Protein AF-A0A2P2IBF5-F1 (afdb_monomer_lite)

Radius of gyration: 34.29 Å; chains: 1; bounding box: 42×54×115 Å

Organism: NCBI:txid1518452

Structure (mmCIF, N/CA/C/O backbone):
data_AF-A0A2P2IBF5-F1
#
_entry.id   AF-A0A2P2IBF5-F1
#
loop_
_atom_site.group_PDB
_atom_site.id
_atom_site.type_symbol
_atom_site.label_atom_id
_atom_site.label_alt_id
_atom_site.label_comp_id
_atom_site.label_asym_id
_atom_site.label_entity_id
_atom_site.label_seq_id
_atom_site.pdbx_PDB_ins_code
_atom_site.Cartn_x
_atom_site.Cartn_y
_atom_site.Cartn_z
_atom_site.occupancy
_atom_site.B_iso_or_equiv
_atom_site.auth_seq_id
_atom_site.auth_comp_id
_atom_site.auth_asym_id
_atom_site.auth_atom_id
_atom_site.pdbx_PDB_model_num
ATOM 1 N N . ARG A 1 1 ? 9.682 -15.260 -9.274 1.00 63.06 1 ARG A N 1
ATOM 2 C CA . ARG A 1 1 ? 9.902 -13.852 -9.693 1.00 63.06 1 ARG A CA 1
ATOM 3 C C . ARG A 1 1 ? 9.576 -12.957 -8.500 1.00 63.06 1 ARG A C 1
ATOM 5 O O . ARG A 1 1 ? 8.584 -13.242 -7.844 1.00 63.06 1 ARG A O 1
ATOM 12 N N . LEU A 1 2 ? 10.405 -11.957 -8.181 1.00 79.25 2 LEU A N 1
ATOM 13 C CA . LEU A 1 2 ? 10.223 -11.085 -7.002 1.00 79.25 2 LEU A CA 1
ATOM 14 C C . LEU A 1 2 ? 8.856 -10.378 -7.007 1.00 79.25 2 LEU A C 1
ATOM 16 O O . LEU A 1 2 ? 8.204 -10.275 -5.979 1.00 79.25 2 LEU A O 1
ATOM 20 N N . GLN A 1 3 ? 8.392 -9.999 -8.194 1.00 80.50 3 GLN A N 1
ATOM 21 C CA . GLN A 1 3 ? 7.143 -9.276 -8.408 1.00 80.50 3 GLN A CA 1
ATOM 22 C C . GLN A 1 3 ? 5.896 -10.002 -7.867 1.00 80.50 3 GLN A C 1
ATOM 24 O O . GLN A 1 3 ? 5.084 -9.397 -7.177 1.00 80.50 3 GLN A O 1
ATOM 29 N N . SER A 1 4 ? 5.774 -11.314 -8.099 1.00 82.19 4 SER A N 1
ATOM 30 C CA . SER A 1 4 ? 4.655 -12.113 -7.570 1.00 82.19 4 SER A CA 1
ATOM 31 C C . SER A 1 4 ? 4.708 -12.254 -6.048 1.00 82.19 4 SER A C 1
ATOM 33 O O . SER A 1 4 ? 3.671 -12.315 -5.401 1.00 82.19 4 SER A O 1
ATOM 35 N N . LYS A 1 5 ? 5.918 -12.269 -5.470 1.00 90.38 5 LYS A N 1
ATOM 36 C CA . LYS A 1 5 ? 6.090 -12.282 -4.012 1.00 90.38 5 LYS A CA 1
ATOM 37 C C . LYS A 1 5 ? 5.692 -10.947 -3.392 1.00 90.38 5 LYS A C 1
ATOM 39 O O . LYS A 1 5 ? 5.206 -10.928 -2.275 1.00 90.38 5 LYS A O 1
ATOM 44 N N . LEU A 1 6 ? 5.886 -9.839 -4.105 1.00 92.12 6 LEU A N 1
ATOM 45 C CA . LEU A 1 6 ? 5.514 -8.519 -3.606 1.00 92.12 6 LEU A CA 1
ATOM 46 C C . LEU A 1 6 ? 3.996 -8.357 -3.495 1.00 92.12 6 LEU A C 1
ATOM 48 O O . LEU A 1 6 ? 3.520 -7.835 -2.496 1.00 92.12 6 LEU A O 1
ATOM 52 N N . GLN A 1 7 ? 3.243 -8.877 -4.466 1.00 91.75 7 GLN A N 1
ATOM 53 C CA . GLN A 1 7 ? 1.781 -8.937 -4.377 1.00 91.75 7 GLN A CA 1
ATOM 54 C C . GLN A 1 7 ? 1.328 -9.738 -3.144 1.00 91.75 7 GLN A C 1
ATOM 56 O O . GLN A 1 7 ? 0.528 -9.240 -2.365 1.00 91.75 7 GLN A O 1
ATOM 61 N N . GLU A 1 8 ? 1.916 -10.915 -2.903 1.00 91.44 8 GLU A N 1
ATOM 62 C CA . GLU A 1 8 ? 1.646 -11.746 -1.712 1.00 91.44 8 GLU A CA 1
ATOM 63 C C . GLU A 1 8 ? 2.010 -11.038 -0.392 1.00 91.44 8 GLU A C 1
ATOM 65 O O . GLU A 1 8 ? 1.267 -11.100 0.585 1.00 91.44 8 GLU A O 1
ATOM 70 N N . ILE A 1 9 ? 3.124 -10.299 -0.364 1.00 94.19 9 ILE A N 1
ATOM 71 C CA . ILE A 1 9 ? 3.503 -9.476 0.794 1.00 94.19 9 ILE A CA 1
ATOM 72 C C . ILE A 1 9 ? 2.450 -8.392 1.054 1.00 94.19 9 ILE A C 1
ATOM 74 O O . ILE A 1 9 ? 2.104 -8.148 2.207 1.00 94.19 9 ILE A O 1
ATOM 78 N N . PHE A 1 10 ? 1.921 -7.753 0.007 1.00 95.56 10 PHE A N 1
ATOM 79 C CA . PHE A 1 10 ? 0.897 -6.715 0.143 1.00 95.56 10 PHE A CA 1
ATOM 80 C C . PHE A 1 10 ? -0.451 -7.272 0.624 1.00 95.56 10 PHE A C 1
ATOM 82 O O . PHE A 1 10 ? -1.150 -6.593 1.374 1.00 95.56 10 PHE A O 1
ATOM 89 N N . GLU A 1 11 ? -0.780 -8.524 0.299 1.00 94.00 11 GLU A N 1
ATOM 90 C CA . GLU A 1 11 ? -1.923 -9.233 0.896 1.00 94.00 11 GLU A CA 1
ATOM 91 C C . GLU A 1 11 ? -1.721 -9.468 2.398 1.00 94.00 11 GLU A C 1
ATOM 93 O O . GLU A 1 11 ? -2.621 -9.217 3.202 1.00 94.00 11 GLU A O 1
ATOM 98 N N . GLY A 1 12 ? -0.516 -9.884 2.803 1.00 93.81 12 GLY A N 1
ATOM 99 C CA . GLY A 1 12 ? -0.161 -10.015 4.219 1.00 93.81 12 GLY A CA 1
ATOM 100 C C . GLY A 1 12 ? -0.160 -8.673 4.962 1.00 93.81 12 GLY A C 1
ATOM 101 O O . GLY A 1 12 ? -0.586 -8.596 6.118 1.00 93.81 12 GLY A O 1
ATOM 102 N N . LEU A 1 13 ? 0.257 -7.593 4.293 1.00 95.88 13 LEU A N 1
ATOM 103 C CA . LEU A 1 13 ? 0.182 -6.231 4.825 1.00 95.88 13 LEU A CA 1
ATOM 104 C C . LEU A 1 13 ? -1.267 -5.773 4.998 1.00 95.88 13 LEU A C 1
ATOM 106 O O . LEU A 1 13 ? -1.565 -5.152 6.014 1.00 95.88 13 LEU A O 1
ATOM 110 N N . HIS A 1 14 ? -2.167 -6.106 4.067 1.00 95.62 14 HIS A N 1
ATOM 111 C CA . HIS A 1 14 ? -3.597 -5.827 4.209 1.00 95.62 14 HIS A CA 1
ATOM 112 C C . HIS A 1 14 ? -4.173 -6.522 5.446 1.00 95.62 14 HIS A C 1
ATOM 114 O O . HIS A 1 14 ? -4.761 -5.859 6.297 1.00 95.62 14 HIS A O 1
ATOM 120 N N . ALA A 1 15 ? -3.929 -7.830 5.591 1.00 95.19 15 ALA A N 1
ATOM 121 C CA . ALA A 1 15 ? -4.375 -8.597 6.755 1.00 95.19 15 ALA A CA 1
ATOM 122 C C . ALA A 1 15 ? -3.848 -8.001 8.071 1.00 95.19 15 ALA A C 1
ATOM 124 O O . ALA A 1 15 ? -4.582 -7.891 9.055 1.00 95.19 15 ALA A O 1
ATOM 125 N N . SER A 1 16 ? -2.587 -7.559 8.069 1.00 96.12 16 SER A N 1
ATOM 126 C CA . SER A 1 16 ? -1.979 -6.875 9.213 1.00 96.12 16 SER A CA 1
ATOM 127 C C . SER A 1 16 ? -2.654 -5.530 9.492 1.00 96.12 16 SER A C 1
ATOM 129 O O . SER A 1 16 ? -2.963 -5.234 10.639 1.00 96.12 16 SER A O 1
ATOM 131 N N . HIS A 1 17 ? -2.931 -4.731 8.459 1.00 96.19 17 HIS A N 1
ATOM 132 C CA . HIS A 1 17 ? -3.607 -3.440 8.582 1.00 96.19 17 HIS A CA 1
ATOM 133 C C . HIS A 1 17 ? -5.029 -3.580 9.138 1.00 96.19 17 HIS A C 1
ATOM 135 O O . HIS A 1 17 ? -5.396 -2.844 10.050 1.00 96.19 17 HIS A O 1
ATOM 141 N N . THR A 1 18 ? -5.811 -4.547 8.651 1.00 95.94 18 THR A N 1
ATOM 142 C CA . THR A 1 18 ? -7.175 -4.805 9.143 1.00 95.94 18 THR A CA 1
ATOM 143 C C . THR A 1 18 ? -7.206 -5.419 10.541 1.00 95.94 18 THR A C 1
ATOM 145 O O . THR A 1 18 ? -8.205 -5.291 11.238 1.00 95.94 18 THR A O 1
ATOM 148 N N . GLY A 1 19 ? -6.130 -6.097 10.954 1.00 95.75 19 GLY A N 1
ATOM 149 C CA . GLY A 1 19 ? -6.009 -6.705 12.280 1.00 95.75 19 GLY A CA 1
ATOM 150 C C . GLY A 1 19 ? -5.576 -5.738 13.387 1.00 95.75 19 GLY A C 1
ATOM 151 O O . GLY A 1 19 ? -5.605 -6.108 14.559 1.00 95.75 19 GLY A O 1
ATOM 152 N N . ILE A 1 20 ? -5.157 -4.513 13.054 1.00 95.81 20 ILE A N 1
ATOM 153 C CA . ILE A 1 20 ? -4.776 -3.507 14.052 1.00 95.81 20 ILE A CA 1
ATOM 154 C C . ILE A 1 20 ? -6.036 -2.865 14.646 1.00 95.81 20 ILE A C 1
ATOM 156 O O . ILE A 1 20 ? -6.745 -2.126 13.971 1.00 95.81 20 ILE A O 1
ATOM 160 N N . GLU A 1 21 ? -6.263 -3.064 15.946 1.00 95.44 21 GLU A N 1
ATOM 161 C CA . GLU A 1 21 ? -7.402 -2.468 16.669 1.00 95.44 21 GLU A CA 1
ATOM 162 C C . GLU A 1 21 ? -7.281 -0.941 16.831 1.00 95.44 21 GLU A C 1
ATOM 164 O O . GLU A 1 21 ? -8.267 -0.204 16.803 1.00 95.44 21 GLU A O 1
ATOM 169 N N . SER A 1 22 ? -6.054 -0.437 17.007 1.00 96.56 22 SER A N 1
ATOM 170 C CA . SER A 1 22 ? -5.802 0.996 17.179 1.00 96.56 22 SER A CA 1
ATOM 171 C C . SER A 1 22 ? -5.857 1.724 15.838 1.00 96.56 22 SER A C 1
ATOM 173 O O . SER A 1 22 ? -4.919 1.645 15.043 1.00 96.56 22 SER A O 1
ATOM 175 N N . ARG A 1 23 ? -6.907 2.528 15.632 1.00 94.56 23 ARG A N 1
ATOM 176 C CA . ARG A 1 23 ? -7.072 3.362 14.428 1.00 94.56 23 ARG A CA 1
ATOM 177 C C . ARG A 1 23 ? -5.826 4.188 14.100 1.00 94.56 23 ARG A C 1
ATOM 179 O O . ARG A 1 23 ? -5.420 4.236 12.946 1.00 94.56 23 ARG A O 1
ATOM 186 N N . LEU A 1 24 ? -5.203 4.809 15.104 1.00 96.06 24 LEU A N 1
ATOM 18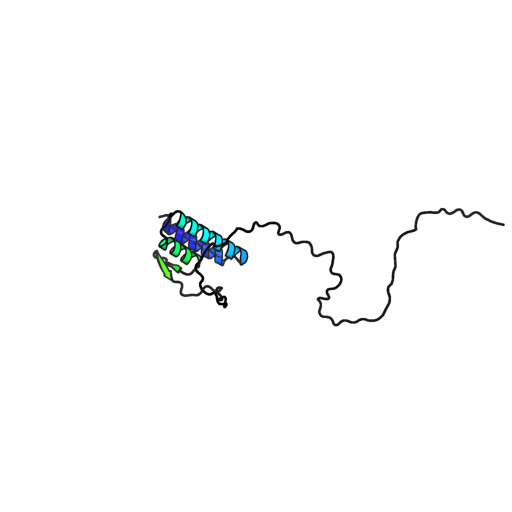7 C CA . LEU A 1 24 ? -3.993 5.611 14.901 1.00 96.06 24 LEU A CA 1
ATOM 188 C C . LEU A 1 24 ? -2.847 4.768 14.323 1.00 96.06 24 LEU A C 1
ATOM 190 O O . LEU A 1 24 ? -2.215 5.176 13.353 1.00 96.06 24 LEU A O 1
ATOM 194 N N . ARG A 1 25 ? -2.603 3.574 14.879 1.00 96.44 25 ARG A N 1
ATOM 195 C CA . ARG A 1 25 ? -1.545 2.672 14.394 1.00 96.44 25 ARG A CA 1
ATOM 196 C C . ARG A 1 25 ? -1.844 2.133 12.995 1.00 96.44 25 ARG A C 1
ATOM 198 O O . ARG A 1 25 ? -0.924 2.024 12.187 1.00 96.44 25 ARG A O 1
ATOM 205 N N . ALA A 1 26 ? -3.107 1.818 12.702 1.00 95.88 26 ALA A N 1
ATOM 206 C CA . ALA A 1 26 ? -3.525 1.362 11.377 1.00 95.88 26 ALA A CA 1
ATOM 207 C C . ALA A 1 26 ? -3.264 2.447 10.318 1.00 95.88 26 ALA A C 1
ATOM 209 O O . ALA A 1 26 ? -2.626 2.189 9.297 1.00 95.88 26 ALA A O 1
ATOM 210 N N . GLU A 1 27 ? -3.651 3.690 10.612 1.00 97.19 27 GLU A N 1
ATOM 211 C CA . GLU A 1 27 ? -3.407 4.836 9.733 1.00 97.19 27 GLU A CA 1
ATOM 212 C C . GLU A 1 27 ? -1.910 5.121 9.542 1.00 97.19 27 GLU A C 1
ATOM 214 O O . GLU A 1 27 ? -1.467 5.336 8.414 1.00 97.19 27 GLU A O 1
ATOM 219 N N . GLN A 1 28 ? -1.103 5.035 10.605 1.00 97.19 28 GLN A N 1
ATOM 220 C CA . GLN A 1 28 ? 0.356 5.180 10.514 1.00 97.19 28 GLN A CA 1
ATOM 221 C C . GLN A 1 28 ? 0.994 4.102 9.626 1.00 97.19 28 GLN A C 1
ATOM 223 O O . GLN A 1 28 ? 1.880 4.404 8.822 1.00 97.19 28 GLN A O 1
ATOM 228 N N . LEU A 1 29 ? 0.549 2.845 9.734 1.00 97.12 29 LEU A N 1
ATOM 229 C CA . LEU A 1 29 ? 1.012 1.772 8.853 1.00 97.12 29 LEU A CA 1
ATOM 230 C C . LEU A 1 29 ? 0.642 2.073 7.397 1.00 97.12 29 LEU A C 1
ATOM 232 O O . LEU A 1 29 ? 1.505 1.991 6.522 1.00 97.12 29 LEU A O 1
ATOM 236 N N . LYS A 1 30 ? -0.614 2.461 7.144 1.00 96.75 30 LYS A N 1
ATOM 237 C CA . LYS A 1 30 ? -1.099 2.817 5.805 1.00 96.75 30 LYS A CA 1
ATOM 238 C C . LYS A 1 30 ? -0.252 3.921 5.180 1.00 96.75 30 LYS A C 1
ATOM 240 O O . LYS A 1 30 ? 0.208 3.763 4.052 1.00 96.75 30 LYS A O 1
ATOM 245 N N . GLN A 1 31 ? 0.020 4.992 5.924 1.00 97.12 31 GLN A N 1
ATOM 246 C CA . GLN A 1 31 ? 0.880 6.086 5.467 1.00 97.12 31 GLN A CA 1
ATOM 247 C C . GLN A 1 31 ? 2.280 5.592 5.082 1.00 97.12 31 GLN A C 1
ATOM 249 O O . GLN A 1 31 ? 2.755 5.906 3.994 1.00 97.12 31 GLN A O 1
ATOM 254 N N . ARG A 1 32 ? 2.915 4.760 5.919 1.00 97.81 32 ARG A N 1
ATOM 255 C CA . ARG A 1 32 ? 4.256 4.215 5.636 1.00 97.81 32 ARG A CA 1
ATOM 256 C C . ARG A 1 32 ? 4.285 3.316 4.399 1.00 97.81 32 ARG A C 1
ATOM 258 O O . ARG A 1 32 ? 5.213 3.413 3.598 1.00 97.81 32 ARG A O 1
ATOM 265 N N . VAL A 1 33 ? 3.277 2.461 4.219 1.00 97.25 33 VAL A N 1
ATOM 266 C CA . VAL A 1 33 ? 3.178 1.574 3.045 1.00 97.25 33 VAL A CA 1
ATOM 267 C C . VAL A 1 33 ? 2.997 2.389 1.759 1.00 97.25 33 VAL A C 1
ATOM 269 O O . VAL A 1 33 ? 3.687 2.136 0.769 1.00 97.25 33 VAL A O 1
ATOM 272 N N . LEU A 1 34 ? 2.129 3.406 1.776 1.00 96.81 34 LEU A N 1
ATOM 273 C CA . LEU A 1 34 ? 1.912 4.277 0.617 1.00 96.81 34 LEU A CA 1
ATOM 274 C C . LEU A 1 34 ? 3.137 5.150 0.310 1.00 96.81 34 LEU A C 1
ATOM 276 O O . LEU A 1 34 ? 3.503 5.292 -0.855 1.00 96.81 34 LEU A O 1
ATOM 280 N N . GLN A 1 35 ? 3.827 5.664 1.333 1.00 97.50 35 GLN A N 1
ATOM 281 C CA . GLN A 1 35 ? 5.080 6.407 1.165 1.00 97.50 35 GLN A CA 1
ATOM 282 C C . GLN A 1 35 ? 6.171 5.545 0.517 1.00 97.50 35 GLN A C 1
ATOM 284 O O . GLN A 1 35 ? 6.899 6.022 -0.350 1.00 97.50 35 GLN A O 1
ATOM 289 N N . CYS A 1 36 ? 6.254 4.264 0.888 1.00 97.50 36 CYS A N 1
ATOM 290 C CA . CYS A 1 36 ? 7.178 3.319 0.265 1.00 97.50 36 CYS A CA 1
ATOM 291 C C . CYS A 1 36 ? 6.888 3.142 -1.235 1.00 97.50 36 CYS A C 1
ATOM 293 O O . CYS A 1 36 ? 7.808 3.196 -2.049 1.00 97.50 36 CYS A O 1
ATOM 295 N N . CYS A 1 37 ? 5.610 3.010 -1.611 1.00 96.44 37 CYS A N 1
ATOM 296 C CA . CYS A 1 37 ? 5.212 2.928 -3.018 1.00 96.44 37 CYS A CA 1
ATOM 297 C C . CYS A 1 37 ? 5.584 4.201 -3.791 1.00 96.44 37 CYS A C 1
ATOM 299 O O . CYS A 1 37 ? 6.087 4.101 -4.905 1.00 96.44 37 CYS A O 1
ATOM 301 N N . ARG A 1 38 ? 5.393 5.379 -3.182 1.00 96.56 38 ARG A N 1
ATOM 302 C CA . ARG A 1 38 ? 5.774 6.677 -3.763 1.00 96.56 38 ARG A CA 1
ATOM 303 C C . ARG A 1 38 ? 7.281 6.758 -4.017 1.00 96.56 38 ARG A C 1
ATOM 305 O O . ARG A 1 38 ? 7.698 7.076 -5.119 1.00 96.56 38 ARG A O 1
ATOM 312 N N . ALA A 1 39 ? 8.099 6.355 -3.044 1.00 97.81 39 ALA A N 1
ATOM 313 C CA . ALA A 1 39 ? 9.551 6.312 -3.218 1.00 97.81 39 ALA A CA 1
ATOM 314 C C . ALA A 1 39 ? 9.978 5.354 -4.349 1.00 97.81 39 ALA A C 1
ATOM 316 O O . ALA A 1 39 ? 10.915 5.639 -5.094 1.00 97.81 39 ALA A O 1
ATOM 317 N N . TRP A 1 40 ? 9.290 4.217 -4.507 1.00 97.56 40 TRP A N 1
ATOM 318 C CA . TRP A 1 40 ? 9.540 3.301 -5.626 1.00 97.56 40 TRP A CA 1
ATOM 319 C C . TRP A 1 40 ? 9.133 3.877 -6.983 1.00 97.56 40 TRP A C 1
ATOM 321 O O . TRP A 1 40 ? 9.780 3.551 -7.980 1.00 97.56 40 TRP A O 1
ATOM 331 N N . GLU A 1 41 ? 8.095 4.713 -7.025 1.00 95.88 41 GLU A N 1
ATOM 332 C CA . GLU A 1 41 ? 7.691 5.467 -8.214 1.00 95.88 41 GLU A CA 1
ATOM 333 C C . GLU A 1 41 ? 8.739 6.530 -8.572 1.00 95.88 41 GLU A C 1
ATOM 335 O O . GLU A 1 41 ? 9.227 6.546 -9.701 1.00 95.88 41 GLU A O 1
ATOM 340 N N . ASP A 1 42 ? 9.162 7.337 -7.593 1.00 97.06 42 ASP A N 1
ATOM 341 C CA . ASP A 1 42 ? 10.144 8.416 -7.766 1.00 97.06 42 ASP A CA 1
ATOM 342 C C . ASP A 1 42 ? 11.490 7.901 -8.290 1.00 97.06 42 ASP A C 1
ATOM 344 O O . ASP A 1 42 ? 12.158 8.546 -9.098 1.00 97.06 42 ASP A O 1
ATOM 348 N N . TRP A 1 43 ? 11.902 6.717 -7.834 1.00 98.06 43 TRP A N 1
ATOM 349 C CA . TRP A 1 43 ? 13.149 6.078 -8.260 1.00 98.06 43 TRP A CA 1
ATOM 350 C C . TRP A 1 43 ? 12.974 5.167 -9.482 1.00 98.06 43 TRP A C 1
ATOM 352 O O . TRP A 1 43 ? 13.926 4.493 -9.877 1.00 98.06 43 TRP A O 1
ATOM 362 N N . ALA A 1 44 ? 11.775 5.127 -10.074 1.00 96.44 44 ALA A N 1
ATOM 363 C CA . ALA A 1 44 ? 11.421 4.300 -11.227 1.00 96.44 44 ALA A CA 1
ATOM 364 C C . ALA A 1 44 ? 11.766 2.804 -11.055 1.00 96.44 44 ALA A C 1
ATOM 366 O O . ALA A 1 44 ? 12.137 2.119 -12.011 1.00 96.44 44 ALA A O 1
ATOM 367 N N . VAL A 1 45 ? 11.641 2.276 -9.831 1.00 96.31 45 VAL A N 1
ATOM 368 C CA . VAL A 1 45 ? 11.934 0.864 -9.515 1.00 96.31 45 VAL A CA 1
ATOM 369 C C . VAL A 1 45 ? 10.899 -0.058 -10.157 1.00 96.31 45 VAL A C 1
ATOM 371 O O . VAL A 1 45 ? 11.231 -1.151 -10.621 1.00 96.31 45 VAL A O 1
ATOM 374 N N . TYR A 1 46 ? 9.642 0.388 -10.198 1.00 95.25 46 TYR A N 1
ATOM 375 C CA . TYR A 1 46 ? 8.530 -0.341 -10.794 1.00 95.25 46 TYR A CA 1
ATOM 376 C C . TYR A 1 46 ? 7.648 0.579 -11.651 1.00 95.25 46 TYR A C 1
ATOM 378 O O . TYR A 1 46 ? 7.534 1.764 -11.345 1.00 95.25 46 TYR A O 1
ATOM 386 N N . PRO A 1 47 ? 6.975 0.047 -12.692 1.00 95.81 47 PRO A N 1
ATOM 387 C CA . PRO A 1 47 ? 5.985 0.806 -13.454 1.00 95.81 47 PRO A CA 1
ATOM 388 C C . PRO A 1 47 ? 4.809 1.275 -12.577 1.00 95.81 47 PRO A C 1
ATOM 390 O O . PRO A 1 47 ? 4.391 0.521 -11.690 1.00 95.81 47 PRO A O 1
ATOM 393 N N . PRO A 1 48 ? 4.204 2.444 -12.869 1.00 94.75 48 PRO A N 1
ATOM 394 C CA . PRO A 1 48 ? 3.116 3.007 -12.063 1.00 94.75 48 PRO A CA 1
ATOM 395 C C . PRO A 1 48 ? 1.902 2.070 -11.979 1.00 94.75 48 PRO A C 1
ATOM 397 O O . PRO A 1 48 ? 1.377 1.840 -10.895 1.00 94.75 48 PRO A O 1
ATOM 400 N N . GLU A 1 49 ? 1.532 1.415 -13.083 1.00 93.81 49 GLU A N 1
ATOM 401 C CA . GLU A 1 49 ? 0.427 0.440 -13.130 1.00 93.81 49 GLU A CA 1
ATOM 402 C C . GLU A 1 49 ? 0.597 -0.712 -12.127 1.00 93.81 49 GLU A C 1
ATOM 404 O O . GLU A 1 49 ? -0.360 -1.192 -11.516 1.00 93.81 49 GLU A O 1
ATOM 409 N N . PHE A 1 50 ? 1.839 -1.158 -11.922 1.00 94.25 50 PHE A N 1
ATOM 410 C CA . PHE A 1 50 ? 2.127 -2.220 -10.969 1.00 94.25 50 PHE A CA 1
ATOM 411 C C . PHE A 1 50 ? 2.040 -1.721 -9.522 1.00 94.25 50 PHE A C 1
ATOM 413 O O . PHE A 1 50 ? 1.501 -2.424 -8.670 1.00 94.25 50 PHE A O 1
ATOM 420 N N . LEU A 1 51 ? 2.512 -0.502 -9.242 1.00 95.69 51 LEU A N 1
ATOM 421 C CA . LEU A 1 51 ? 2.391 0.117 -7.919 1.00 95.69 51 LEU A CA 1
ATOM 422 C C . LEU A 1 51 ? 0.926 0.378 -7.549 1.00 95.69 51 LEU A C 1
ATOM 424 O O . LEU A 1 51 ? 0.529 0.104 -6.419 1.00 95.69 51 LEU A O 1
ATOM 428 N N . ILE A 1 52 ? 0.105 0.816 -8.506 1.00 95.12 52 ILE A N 1
ATOM 429 C CA . ILE A 1 52 ? -1.345 0.966 -8.330 1.00 95.12 52 ILE A CA 1
ATOM 430 C C . ILE A 1 52 ? -1.984 -0.388 -7.990 1.00 95.12 52 ILE A C 1
ATOM 432 O O . ILE A 1 52 ? -2.778 -0.480 -7.056 1.00 95.12 52 ILE A O 1
ATOM 436 N N . SER A 1 53 ? -1.594 -1.470 -8.677 1.00 94.12 53 SER A N 1
ATOM 437 C CA . SER A 1 53 ? -2.060 -2.824 -8.343 1.00 94.12 53 SER A CA 1
ATOM 438 C C . SER A 1 53 ? -1.696 -3.237 -6.912 1.00 94.12 53 SER A C 1
ATOM 440 O O . SER A 1 53 ? -2.538 -3.817 -6.229 1.00 94.12 53 SER A O 1
ATOM 442 N N . LEU A 1 54 ? -0.490 -2.917 -6.431 1.00 95.19 54 LEU A N 1
ATOM 443 C CA . LEU A 1 54 ? -0.092 -3.180 -5.043 1.00 95.19 54 LEU A CA 1
ATOM 444 C C . LEU A 1 54 ? -0.928 -2.372 -4.045 1.00 95.19 54 LEU A C 1
ATOM 446 O O . LEU A 1 54 ? -1.407 -2.926 -3.059 1.00 95.19 54 LEU A O 1
ATOM 450 N N . GLN A 1 55 ? -1.154 -1.086 -4.309 1.00 96.19 55 GLN A N 1
ATOM 451 C CA . GLN A 1 55 ? -1.999 -0.243 -3.458 1.00 96.19 55 GLN A CA 1
ATOM 452 C C . GLN A 1 55 ? -3.430 -0.790 -3.380 1.00 96.19 55 GLN A C 1
ATOM 454 O O . GLN A 1 55 ? -3.985 -0.907 -2.290 1.00 96.19 55 GLN A O 1
ATOM 459 N N . ASN A 1 56 ? -3.991 -1.214 -4.511 1.00 95.00 56 ASN A N 1
ATOM 460 C CA . ASN A 1 56 ? -5.310 -1.838 -4.583 1.00 95.00 56 ASN A CA 1
ATOM 461 C C . ASN A 1 56 ? -5.402 -3.138 -3.765 1.00 95.00 56 ASN A C 1
ATOM 463 O O . ASN A 1 56 ? -6.411 -3.367 -3.099 1.00 95.00 56 ASN A O 1
ATOM 467 N N . ILE A 1 57 ? -4.343 -3.957 -3.775 1.00 94.75 57 ILE A N 1
ATOM 468 C CA . ILE A 1 57 ? -4.226 -5.144 -2.913 1.00 94.75 57 ILE A CA 1
ATOM 469 C C . ILE A 1 57 ? -4.227 -4.737 -1.438 1.00 94.75 57 ILE A C 1
ATOM 471 O O . ILE A 1 57 ? -5.014 -5.250 -0.647 1.00 94.75 57 ILE A O 1
ATOM 475 N N . PHE A 1 58 ? -3.357 -3.800 -1.060 1.00 96.38 58 PHE A N 1
ATOM 476 C CA . PHE A 1 58 ? -3.189 -3.395 0.335 1.00 96.38 58 PHE A CA 1
ATOM 477 C C . PHE A 1 58 ? -4.440 -2.735 0.927 1.00 96.38 58 PHE A C 1
ATOM 479 O O . PHE A 1 58 ? -4.755 -2.935 2.099 1.00 96.38 58 PHE A O 1
ATOM 486 N N . LEU A 1 59 ? -5.182 -1.980 0.119 1.00 95.38 59 LEU A N 1
ATOM 487 C CA . LEU A 1 59 ? -6.448 -1.369 0.522 1.00 95.38 59 LEU A CA 1
ATOM 488 C C . LEU A 1 59 ? -7.621 -2.364 0.526 1.00 95.38 59 LEU A C 1
ATOM 490 O O . LEU A 1 59 ? -8.712 -2.000 0.957 1.00 95.38 59 LEU A O 1
ATOM 494 N N . GLY A 1 60 ? -7.411 -3.607 0.081 1.00 93.38 60 GLY A N 1
ATOM 495 C CA . GLY A 1 60 ? -8.4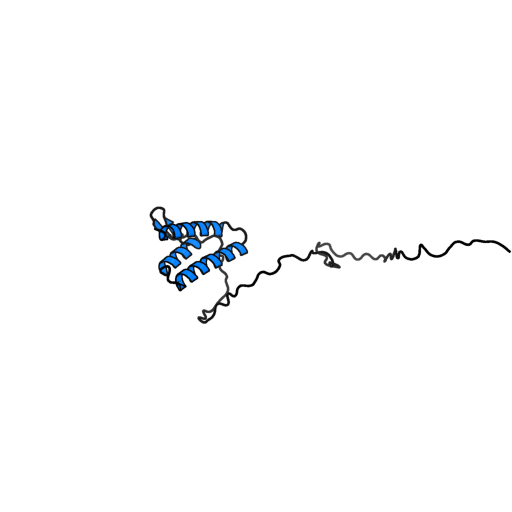52 -4.633 0.024 1.00 93.38 60 GLY A CA 1
ATOM 496 C C . GLY A 1 60 ? -9.495 -4.388 -1.064 1.00 93.38 60 GLY A C 1
ATOM 497 O O . GLY A 1 60 ? -10.617 -4.863 -0.941 1.00 93.38 60 GLY A O 1
ATOM 498 N N . LEU A 1 61 ? -9.148 -3.644 -2.118 1.00 90.62 61 LEU A N 1
ATOM 499 C CA . LEU A 1 61 ? -10.031 -3.394 -3.264 1.00 90.62 61 LEU A CA 1
ATOM 500 C C . LEU A 1 61 ? -9.997 -4.548 -4.266 1.00 90.62 61 LEU A C 1
ATOM 502 O O . LEU A 1 61 ? -10.912 -4.734 -5.066 1.00 90.62 61 LEU A O 1
ATOM 506 N N . VAL A 1 62 ? -8.905 -5.309 -4.261 1.00 89.00 62 VAL A N 1
ATOM 507 C CA . VAL A 1 62 ? -8.683 -6.385 -5.212 1.00 89.00 62 VAL A CA 1
ATOM 508 C C . VAL A 1 62 ? -7.930 -7.516 -4.497 1.00 89.00 62 VAL A C 1
ATOM 510 O O . VAL A 1 62 ? -6.994 -7.251 -3.743 1.00 89.00 62 VAL A O 1
ATOM 513 N N . LYS A 1 63 ? -8.309 -8.779 -4.730 1.00 79.06 63 LYS A N 1
ATOM 514 C CA . LYS A 1 63 ? -7.644 -9.978 -4.176 1.00 79.06 63 LYS A CA 1
ATOM 515 C C . LYS A 1 63 ? -6.927 -10.769 -5.263 1.00 79.06 63 LYS A C 1
ATOM 517 O O . LYS A 1 63 ? -7.408 -10.844 -6.395 1.00 79.06 63 LYS A O 1
ATOM 522 N N . ARG A 1 64 ? -5.796 -11.400 -4.939 1.00 69.94 64 ARG A N 1
ATOM 523 C CA . ARG A 1 64 ? -5.166 -12.348 -5.858 1.00 69.94 64 ARG A CA 1
ATOM 524 C C . ARG A 1 64 ? -6.019 -13.614 -5.900 1.00 69.94 64 ARG A C 1
ATOM 526 O O . ARG A 1 64 ? -6.198 -14.303 -4.897 1.00 69.94 64 ARG A O 1
ATOM 533 N N . ALA A 1 65 ? -6.540 -13.942 -7.073 1.00 62.00 65 ALA A N 1
ATOM 534 C CA . ALA A 1 65 ? -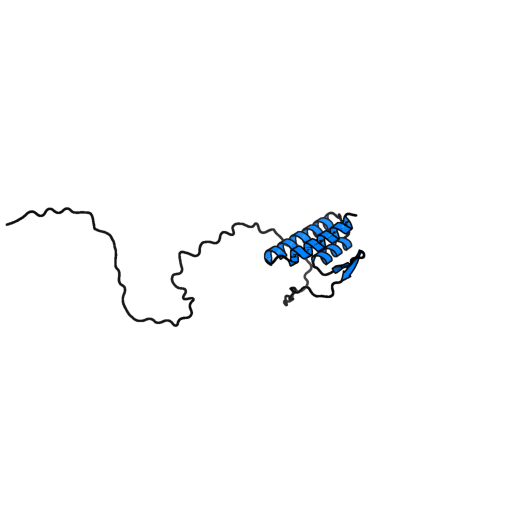7.155 -15.232 -7.323 1.00 62.00 65 ALA A CA 1
ATOM 535 C C . ALA A 1 65 ? -6.082 -16.329 -7.241 1.00 62.00 65 ALA A C 1
ATOM 537 O O . ALA A 1 65 ? -4.931 -16.125 -7.649 1.00 62.00 65 ALA A O 1
ATOM 538 N N . ALA A 1 66 ? -6.468 -17.533 -6.808 1.00 56.12 66 ALA A N 1
ATOM 539 C CA . ALA A 1 66 ? -5.590 -18.709 -6.715 1.00 56.12 66 ALA A CA 1
ATOM 540 C C . ALA A 1 66 ? -4.875 -19.072 -8.043 1.00 56.12 66 ALA A C 1
ATOM 542 O O . ALA A 1 66 ? -3.928 -19.857 -8.057 1.00 56.12 66 ALA A O 1
ATOM 543 N N . ASN A 1 67 ? -5.291 -18.458 -9.154 1.00 50.72 67 ASN A N 1
ATOM 544 C CA . ASN A 1 67 ? -4.876 -18.745 -10.523 1.00 50.72 67 ASN A CA 1
ATOM 545 C C . ASN A 1 67 ? -3.948 -17.652 -11.101 1.00 50.72 67 ASN A C 1
ATOM 547 O O . ASN A 1 67 ? -3.772 -17.591 -12.315 1.00 50.72 67 ASN A O 1
ATOM 551 N N . ASN A 1 68 ? -3.399 -16.756 -10.266 1.00 55.81 68 ASN A N 1
ATOM 552 C CA . ASN A 1 68 ? -2.696 -15.522 -10.668 1.00 55.81 68 ASN A CA 1
ATOM 553 C C . ASN A 1 68 ? -3.570 -14.485 -11.411 1.00 55.81 68 ASN A C 1
ATOM 555 O O . ASN A 1 68 ? -3.033 -13.547 -12.000 1.00 55.81 68 ASN A O 1
ATOM 559 N N . GLY A 1 69 ? -4.896 -14.642 -11.383 1.00 58.84 69 GLY A N 1
ATOM 560 C CA . G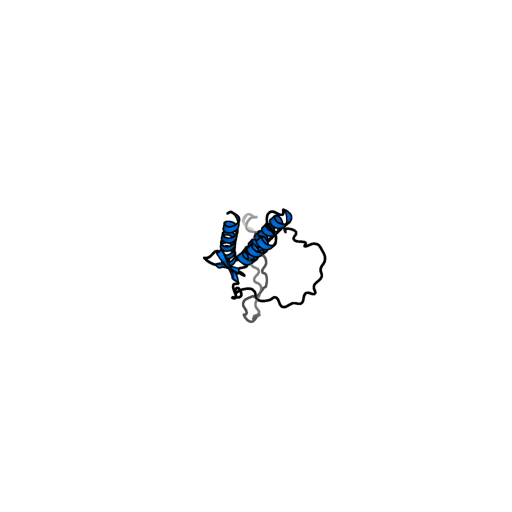LY A 1 69 ? -5.844 -13.582 -11.739 1.00 58.84 69 GLY A CA 1
ATOM 561 C C . GLY A 1 69 ? -5.989 -12.584 -10.592 1.00 58.84 69 GLY A C 1
ATOM 562 O O . GLY A 1 69 ? -5.625 -12.891 -9.458 1.00 58.84 69 GLY A O 1
ATOM 563 N N . MET A 1 70 ? -6.490 -11.390 -10.879 1.00 64.56 70 MET A N 1
ATOM 564 C CA . MET A 1 70 ? -6.726 -10.359 -9.878 1.00 64.56 70 MET A CA 1
ATOM 565 C C . MET A 1 70 ? -8.231 -10.058 -9.866 1.00 64.56 70 MET A C 1
ATOM 567 O O . MET A 1 70 ? -8.739 -9.510 -10.841 1.00 64.56 70 MET A O 1
ATOM 571 N N . ASP A 1 71 ? -8.934 -10.457 -8.804 1.00 69.25 71 ASP A N 1
ATOM 572 C CA . ASP A 1 71 ? -10.393 -10.345 -8.708 1.00 69.25 71 ASP A CA 1
ATOM 573 C C . ASP A 1 71 ? -10.766 -9.084 -7.923 1.00 69.25 71 ASP A C 1
ATOM 575 O O . ASP A 1 71 ? -10.322 -8.890 -6.787 1.00 69.25 71 ASP A O 1
ATOM 579 N N . ILE A 1 72 ? -11.574 -8.213 -8.532 1.00 74.50 72 ILE A N 1
ATOM 580 C CA . ILE A 1 72 ? -12.113 -7.019 -7.869 1.00 74.50 72 ILE A CA 1
ATOM 581 C C . ILE A 1 72 ? -13.035 -7.476 -6.738 1.00 74.50 72 ILE A C 1
ATOM 583 O O . ILE A 1 72 ? -13.938 -8.284 -6.953 1.00 74.50 72 ILE A O 1
ATOM 587 N N . ILE A 1 73 ? -12.790 -6.971 -5.531 1.00 73.00 73 ILE A N 1
ATOM 588 C CA . ILE A 1 73 ? -13.613 -7.268 -4.363 1.00 73.00 73 ILE A CA 1
ATOM 589 C C . ILE A 1 73 ? -14.792 -6.289 -4.408 1.00 73.00 73 ILE A C 1
ATOM 591 O O . ILE A 1 73 ? -14.625 -5.103 -4.151 1.00 73.00 73 ILE A O 1
ATOM 595 N N . ASP A 1 74 ? -15.976 -6.781 -4.780 1.00 59.84 74 ASP A N 1
ATOM 596 C CA . ASP A 1 74 ? -17.217 -5.986 -4.888 1.00 59.84 74 ASP A CA 1
ATOM 597 C C . ASP A 1 74 ? -17.834 -5.645 -3.512 1.00 59.84 74 ASP A C 1
ATOM 599 O O . ASP A 1 74 ? -18.864 -4.982 -3.411 1.00 59.84 74 ASP A O 1
ATOM 603 N N . GLU A 1 75 ? -17.209 -6.098 -2.421 1.00 60.31 75 GLU A N 1
ATOM 604 C CA . GLU A 1 75 ? -17.681 -5.849 -1.063 1.00 60.31 75 GLU A CA 1
ATOM 605 C C . GLU A 1 75 ? -16.984 -4.610 -0.469 1.00 60.31 75 GLU A C 1
ATOM 607 O O . GLU A 1 75 ? -15.757 -4.603 -0.323 1.00 60.31 75 GLU A O 1
ATOM 612 N N . PRO A 1 76 ? -17.725 -3.545 -0.107 1.00 48.75 76 PRO A N 1
ATOM 613 C CA . PRO A 1 76 ? -17.131 -2.389 0.541 1.00 48.75 76 PRO A CA 1
ATOM 614 C C . PRO A 1 76 ? -16.592 -2.805 1.910 1.00 48.75 76 PRO A C 1
ATOM 616 O O . PRO A 1 76 ? -17.339 -3.297 2.757 1.00 48.75 76 PRO A O 1
ATOM 619 N N . ALA A 1 77 ? -15.296 -2.577 2.138 1.00 58.09 77 ALA A N 1
ATOM 620 C CA . ALA A 1 77 ? -14.666 -2.810 3.430 1.00 58.09 77 ALA A CA 1
ATOM 621 C C . ALA A 1 77 ? -15.514 -2.175 4.558 1.00 58.09 77 ALA A C 1
ATOM 623 O O . ALA A 1 77 ? -15.819 -0.974 4.485 1.00 58.09 77 ALA A O 1
ATOM 624 N N . PRO A 1 78 ? -15.902 -2.937 5.600 1.00 45.75 78 PRO A N 1
ATOM 625 C CA . PRO A 1 78 ? -16.685 -2.410 6.709 1.00 45.75 78 PRO A CA 1
ATOM 626 C C . PRO A 1 78 ? -15.818 -1.419 7.496 1.00 45.75 78 PRO A C 1
ATOM 628 O O . PRO A 1 78 ? -15.004 -1.804 8.328 1.00 45.75 78 PRO A O 1
ATOM 631 N N . GLY A 1 79 ? -15.943 -0.127 7.184 1.00 52.84 79 GLY A N 1
ATOM 632 C CA . GLY A 1 79 ? -15.180 0.931 7.853 1.00 52.84 79 GLY A CA 1
ATOM 633 C C . GLY A 1 79 ? -15.020 2.237 7.077 1.00 52.84 79 GLY A C 1
ATOM 634 O O . GLY A 1 79 ? -14.708 3.256 7.688 1.00 52.84 79 GLY A O 1
ATOM 635 N N . SER A 1 80 ? -15.274 2.268 5.764 1.00 51.44 80 SER A N 1
ATOM 636 C CA . SER A 1 80 ? -15.243 3.525 4.998 1.00 51.44 80 SER A CA 1
ATOM 637 C C . SER A 1 80 ? -16.607 4.225 5.031 1.00 51.44 80 SER A C 1
ATOM 639 O O . SER A 1 80 ? -17.333 4.294 4.040 1.00 51.44 80 SER A O 1
ATOM 641 N N . VAL A 1 81 ? -16.997 4.719 6.210 1.00 51.22 81 VAL A N 1
ATOM 642 C CA . VAL A 1 81 ? -18.100 5.682 6.305 1.00 51.22 81 VAL A CA 1
ATOM 643 C C . VAL A 1 81 ? -17.587 7.013 5.768 1.00 51.22 81 VAL A C 1
ATOM 645 O O . VAL A 1 81 ? -16.596 7.570 6.239 1.00 51.22 81 VAL A O 1
ATOM 648 N N . ARG A 1 82 ? -18.262 7.464 4.717 1.00 55.03 82 ARG A N 1
ATOM 649 C CA . ARG A 1 82 ? -17.978 8.646 3.909 1.00 55.03 82 ARG A CA 1
ATOM 650 C C . ARG A 1 82 ? -17.973 9.887 4.804 1.00 55.03 82 ARG A C 1
ATOM 652 O O . ARG A 1 82 ? -18.948 10.138 5.506 1.00 55.03 82 ARG A O 1
ATOM 659 N N . SER A 1 83 ? -16.890 10.660 4.757 1.00 56.16 83 SER A N 1
ATOM 660 C CA . SER A 1 83 ? -16.892 12.024 5.281 1.00 56.16 83 SER A CA 1
ATOM 661 C C . SER A 1 83 ? -17.699 12.879 4.309 1.00 56.16 83 SER A C 1
ATOM 663 O O . SER A 1 83 ? -17.205 13.257 3.249 1.00 56.16 83 SER A O 1
ATOM 665 N N . ASP A 1 84 ? -18.963 13.112 4.646 1.00 53.97 84 ASP A N 1
ATOM 666 C CA . ASP A 1 84 ? -19.752 14.197 4.074 1.00 53.97 84 ASP A CA 1
ATOM 667 C C . ASP A 1 84 ? -19.082 15.523 4.461 1.00 53.97 84 ASP A C 1
ATOM 669 O O . ASP A 1 84 ? -18.779 15.750 5.635 1.00 53.97 84 ASP A O 1
ATOM 673 N N . GLY A 1 85 ? -18.790 16.368 3.475 1.00 52.03 85 GLY A N 1
ATOM 674 C CA . GLY A 1 85 ? -18.119 17.647 3.705 1.00 52.03 85 GLY A CA 1
ATOM 675 C C . GLY A 1 85 ? -17.295 18.116 2.515 1.00 52.03 85 GLY A C 1
ATOM 676 O O . GLY A 1 85 ? -16.071 18.060 2.548 1.00 52.03 85 GLY A O 1
ATOM 677 N N . ASP A 1 86 ? -18.004 18.524 1.462 1.00 54.81 86 ASP A N 1
ATOM 678 C CA . ASP A 1 86 ? -17.637 19.556 0.484 1.00 54.81 86 ASP A CA 1
ATOM 679 C C . ASP A 1 86 ? -16.156 19.991 0.457 1.00 54.81 86 ASP A C 1
ATOM 681 O O . ASP A 1 86 ? -15.692 20.773 1.286 1.00 54.81 86 ASP A O 1
ATOM 685 N N . THR A 1 87 ? -15.402 19.523 -0.539 1.00 53.66 87 THR A N 1
ATOM 686 C CA . THR A 1 87 ? -14.099 20.112 -0.884 1.00 53.66 87 THR A CA 1
ATOM 687 C C . THR A 1 87 ? -14.071 20.432 -2.376 1.00 53.66 87 THR A C 1
ATOM 689 O O . THR A 1 87 ? -14.107 19.518 -3.205 1.00 53.66 87 THR A O 1
ATOM 692 N N . PRO A 1 88 ? -13.985 21.718 -2.768 1.00 52.53 88 PRO A N 1
ATOM 693 C CA . PRO A 1 88 ? -13.778 22.062 -4.159 1.00 52.53 88 PRO A CA 1
ATOM 694 C C . PRO A 1 88 ? -12.333 21.725 -4.522 1.00 52.53 88 PRO A C 1
ATOM 696 O O . PRO A 1 88 ? -11.388 22.132 -3.847 1.00 52.53 88 PRO A O 1
ATOM 699 N N . VAL A 1 89 ? -12.168 20.987 -5.618 1.00 60.25 89 VAL A N 1
ATOM 700 C CA . VAL A 1 89 ? -10.871 20.667 -6.218 1.00 60.25 89 VAL A CA 1
ATOM 701 C C . VAL A 1 89 ? -10.078 21.958 -6.433 1.00 60.25 89 VAL A C 1
ATOM 703 O O . VAL A 1 89 ? -10.347 22.721 -7.363 1.00 60.25 89 VAL A O 1
ATOM 706 N N . ARG A 1 90 ? -9.049 22.184 -5.614 1.00 46.81 90 ARG A N 1
ATOM 707 C CA . ARG A 1 90 ? -7.927 23.050 -5.975 1.00 46.81 90 ARG A CA 1
ATOM 708 C C . ARG A 1 90 ? -6.699 22.183 -6.188 1.00 46.81 90 ARG A C 1
ATOM 710 O O . ARG A 1 90 ? -6.060 21.723 -5.253 1.00 46.81 90 ARG A O 1
ATOM 717 N N . ARG A 1 91 ? -6.376 21.982 -7.467 1.00 58.62 91 ARG A N 1
ATOM 718 C CA . ARG A 1 91 ? -5.022 21.635 -7.894 1.00 58.62 91 ARG A CA 1
ATOM 719 C C . ARG A 1 91 ? -4.087 22.770 -7.484 1.00 58.62 91 ARG A C 1
ATOM 721 O O . ARG A 1 91 ? -4.305 23.901 -7.913 1.00 58.62 91 ARG A O 1
ATOM 728 N N . GLY A 1 92 ? -3.049 22.455 -6.719 1.00 47.19 92 GLY A N 1
ATOM 729 C CA . GLY A 1 92 ? -1.940 23.373 -6.492 1.00 47.19 92 GLY A CA 1
ATOM 730 C C . GLY A 1 92 ? -1.236 23.170 -5.158 1.00 47.19 92 GLY A C 1
ATOM 731 O O . GLY A 1 92 ? -1.742 23.619 -4.142 1.00 47.19 92 GLY A O 1
ATOM 732 N N . ASN A 1 93 ? -0.026 22.620 -5.265 1.00 48.69 93 ASN A N 1
ATOM 733 C CA . ASN A 1 93 ? 1.125 22.780 -4.377 1.00 48.69 93 ASN A CA 1
ATOM 734 C C . ASN A 1 93 ? 1.136 22.128 -2.991 1.00 48.69 93 ASN A C 1
ATOM 736 O O . ASN A 1 93 ? 0.350 22.469 -2.121 1.00 48.69 93 ASN A O 1
ATOM 740 N N . GLY A 1 94 ? 2.211 21.355 -2.784 1.00 53.78 94 GLY A N 1
ATOM 741 C CA . GLY A 1 94 ? 2.960 21.349 -1.529 1.00 53.78 94 GLY A CA 1
ATOM 742 C C . GLY A 1 94 ? 2.225 20.703 -0.373 1.00 53.78 94 GLY A C 1
ATOM 743 O O . GLY A 1 94 ? 1.847 21.381 0.568 1.00 53.78 94 GLY A O 1
ATOM 744 N N . ASP A 1 95 ? 2.049 19.392 -0.471 1.00 49.84 95 ASP A N 1
ATOM 745 C CA . ASP A 1 95 ? 1.681 18.515 0.634 1.00 49.84 95 ASP A CA 1
ATOM 746 C C . ASP A 1 95 ? 2.677 18.702 1.806 1.00 49.84 95 ASP A C 1
ATOM 748 O O . ASP A 1 95 ? 3.717 18.043 1.854 1.00 49.84 95 ASP A O 1
ATOM 752 N N . ASP A 1 96 ? 2.351 19.603 2.742 1.00 53.75 96 ASP A N 1
ATOM 753 C CA . ASP A 1 96 ? 2.954 19.749 4.077 1.00 53.75 96 ASP A CA 1
ATOM 754 C C . ASP A 1 96 ? 2.662 18.496 4.926 1.00 53.75 96 ASP A C 1
ATOM 756 O O . ASP A 1 96 ? 1.913 18.512 5.902 1.00 53.75 96 ASP A O 1
ATOM 760 N N . PHE A 1 97 ? 3.253 17.366 4.542 1.00 55.06 97 PHE A N 1
ATOM 761 C CA . PHE A 1 97 ? 3.364 16.172 5.380 1.00 55.06 97 PHE A CA 1
ATOM 762 C C . PHE A 1 97 ? 4.695 16.220 6.136 1.00 55.06 97 PHE A C 1
ATOM 764 O O . PHE A 1 97 ? 5.509 15.299 6.045 1.00 55.06 97 PHE A O 1
ATOM 771 N N . ASP A 1 98 ? 4.939 17.325 6.845 1.00 57.72 98 ASP A N 1
ATOM 772 C CA . ASP A 1 98 ? 6.066 17.410 7.768 1.00 57.72 98 ASP A CA 1
ATOM 773 C C . ASP A 1 98 ? 5.815 16.476 8.958 1.00 57.72 98 ASP A C 1
ATOM 775 O O . ASP A 1 98 ? 4.721 16.407 9.529 1.00 57.72 98 ASP A O 1
ATOM 779 N N . GLY A 1 99 ? 6.836 15.689 9.276 1.00 63.56 99 GLY A N 1
ATOM 780 C CA . GLY A 1 99 ? 6.809 14.724 10.352 1.00 63.56 99 GLY A CA 1
ATOM 781 C C . GLY A 1 99 ? 6.778 15.457 11.676 1.00 63.56 99 GLY A C 1
ATOM 782 O O . GLY A 1 99 ? 7.769 16.060 12.063 1.00 63.56 99 GLY A O 1
ATOM 783 N N . VAL A 1 100 ? 5.667 15.359 12.402 1.00 64.25 100 VAL A N 1
ATOM 784 C CA . VAL A 1 100 ? 5.630 15.819 13.791 1.00 64.25 100 VAL A CA 1
ATOM 785 C C . VAL A 1 100 ? 6.573 14.920 14.603 1.00 64.25 100 VAL A C 1
ATOM 787 O O . VAL A 1 100 ? 6.329 13.706 14.668 1.00 64.25 100 VAL A O 1
ATOM 790 N N . PRO A 1 101 ? 7.648 15.456 15.214 1.00 60.47 101 PRO A N 1
ATOM 791 C CA . PRO A 1 101 ? 8.440 14.701 16.172 1.00 60.47 101 PRO A CA 1
ATOM 792 C C . PRO A 1 101 ? 7.555 14.355 17.375 1.00 60.47 101 PRO A C 1
ATOM 794 O O . PRO A 1 101 ? 6.868 15.216 17.920 1.00 60.47 101 PRO A O 1
ATOM 797 N N . LEU A 1 102 ? 7.528 13.079 17.759 1.00 64.75 102 LEU A N 1
ATOM 798 C CA . LEU A 1 102 ? 6.861 12.636 18.982 1.00 64.75 102 LEU A CA 1
ATOM 799 C C . LEU A 1 102 ? 7.744 13.006 20.177 1.00 64.75 102 LEU A C 1
ATOM 801 O O . LEU A 1 102 ? 8.809 12.410 20.328 1.00 64.75 102 LEU A O 1
ATOM 805 N N . GLU A 1 103 ? 7.285 13.920 21.029 1.00 58.38 103 GLU A N 1
ATOM 806 C CA . GLU A 1 103 ? 7.878 14.171 22.348 1.00 58.38 103 GLU A CA 1
ATOM 807 C C . GLU A 1 103 ? 6.790 14.040 23.438 1.00 58.38 103 GLU A C 1
ATOM 809 O O . GLU A 1 103 ? 5.762 14.715 23.409 1.00 58.38 103 GLU A O 1
ATOM 814 N N . ASP A 1 104 ? 7.037 13.072 24.326 1.00 55.19 104 ASP A N 1
ATOM 815 C CA . ASP A 1 104 ? 6.528 12.811 25.681 1.00 55.19 104 ASP A CA 1
ATOM 816 C C . ASP A 1 104 ? 5.012 12.622 25.903 1.00 55.19 104 ASP A C 1
ATOM 818 O O . ASP A 1 104 ? 4.267 13.499 26.341 1.00 55.19 104 ASP A O 1
ATOM 822 N N . VAL A 1 105 ? 4.574 11.372 25.699 1.00 62.59 105 VAL A N 1
ATOM 823 C CA . VAL A 1 105 ? 3.365 10.804 26.319 1.00 62.59 105 VAL A CA 1
ATOM 824 C C . VAL A 1 105 ? 3.734 10.250 27.698 1.00 62.59 105 VAL A C 1
ATOM 826 O O . VAL A 1 105 ? 3.823 9.040 27.903 1.00 62.59 105 VAL A O 1
ATOM 829 N N . ASP A 1 106 ? 3.860 11.160 28.656 1.00 61.28 106 ASP A N 1
ATOM 830 C CA . ASP A 1 106 ? 3.848 10.867 30.085 1.00 61.28 106 ASP A CA 1
ATOM 831 C C . ASP A 1 106 ? 2.730 11.733 30.664 1.00 61.28 106 ASP A C 1
ATOM 833 O O . ASP A 1 106 ? 2.887 12.931 30.893 1.00 61.28 106 ASP A O 1
ATOM 837 N N . GLY A 1 107 ? 1.540 11.152 30.817 1.00 60.41 107 GLY A N 1
ATOM 838 C CA . GLY A 1 107 ? 0.404 11.861 31.392 1.00 60.41 107 GLY A CA 1
ATOM 839 C C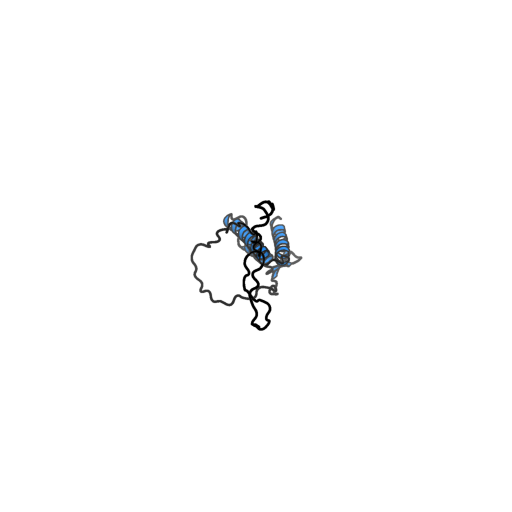 . GLY A 1 107 ? 0.762 12.434 32.763 1.00 60.41 107 GLY A C 1
ATOM 840 O O . GLY A 1 107 ? 1.227 11.709 33.642 1.00 60.41 107 GLY A O 1
ATOM 841 N N . ILE A 1 108 ? 0.515 13.729 32.959 1.00 61.91 108 ILE A N 1
ATOM 842 C CA . ILE A 1 108 ? 0.600 14.347 34.282 1.00 61.91 108 ILE A CA 1
ATOM 843 C C . ILE A 1 108 ? -0.392 13.599 35.192 1.00 61.91 108 ILE A C 1
ATOM 845 O O . ILE A 1 108 ? -1.565 13.468 34.820 1.00 61.91 108 ILE A O 1
ATOM 849 N N . PRO A 1 109 ? 0.031 13.097 36.366 1.00 55.88 109 PRO A N 1
ATOM 850 C CA . PRO A 1 109 ? -0.878 12.475 37.314 1.00 55.88 109 PRO A CA 1
ATOM 851 C C . PRO A 1 109 ? -2.007 13.447 37.670 1.00 55.88 109 PRO A C 1
ATOM 853 O O . PRO A 1 109 ? -1.760 14.553 38.152 1.00 55.88 109 PRO A O 1
ATOM 856 N N . LEU A 1 110 ? -3.256 13.033 37.446 1.00 59.47 110 LEU A N 1
ATOM 857 C CA . LEU A 1 110 ? -4.437 13.730 37.952 1.00 59.47 110 LEU A CA 1
ATOM 858 C C . LEU A 1 110 ? -4.437 13.652 39.481 1.00 59.47 110 LEU A C 1
ATOM 860 O O . LEU A 1 110 ? -5.006 12.739 40.073 1.00 59.47 110 LEU A O 1
ATOM 864 N N . GLY A 1 111 ? -3.785 14.610 40.124 1.00 55.59 111 GLY A N 1
ATOM 865 C CA . GLY A 1 111 ? -3.775 14.710 41.571 1.00 55.59 111 GLY A CA 1
ATOM 866 C C . GLY A 1 111 ? -3.067 15.967 42.030 1.00 55.59 111 GLY A C 1
ATOM 867 O O . GLY A 1 111 ? -1.885 15.895 42.334 1.00 55.59 111 GLY A O 1
ATOM 868 N N . ALA A 1 112 ? -3.797 17.086 42.076 1.00 56.12 112 ALA A N 1
ATOM 869 C CA . ALA A 1 112 ? -3.581 18.150 43.069 1.00 56.12 112 ALA A CA 1
ATOM 870 C C . ALA A 1 112 ? -4.561 19.334 42.976 1.00 56.12 112 ALA A C 1
ATOM 872 O O . ALA A 1 112 ? -4.477 20.200 43.838 1.00 56.12 112 ALA A O 1
ATOM 873 N N . ASP A 1 113 ? -5.497 19.400 42.020 1.00 58.56 113 ASP A N 1
ATOM 874 C CA . ASP A 1 113 ? -6.528 20.449 42.075 1.00 58.56 113 ASP A CA 1
ATOM 875 C C . ASP A 1 113 ? -7.848 20.032 41.413 1.00 58.56 113 ASP A C 1
ATOM 877 O O . ASP A 1 113 ? -8.120 20.306 40.248 1.00 58.56 113 ASP A O 1
ATOM 881 N N . ARG A 1 114 ? -8.677 19.315 42.174 1.00 53.34 114 ARG A N 1
ATOM 882 C CA . ARG A 1 114 ? -10.133 19.324 41.979 1.00 53.34 114 ARG A CA 1
ATOM 883 C C . ARG A 1 114 ? -10.787 19.829 43.251 1.00 53.34 114 ARG A C 1
ATOM 885 O O . ARG A 1 114 ? -11.558 19.137 43.911 1.00 53.34 114 ARG A O 1
ATOM 892 N N . GLY A 1 115 ? -10.465 21.065 43.608 1.00 57.38 115 GLY A N 1
ATOM 893 C CA . GLY A 1 115 ? -11.436 21.878 44.310 1.00 57.38 115 GLY A CA 1
ATOM 894 C C . GLY A 1 115 ? -12.571 22.213 43.343 1.00 57.38 115 GLY A C 1
ATOM 895 O O . GLY A 1 115 ? -12.440 23.157 42.576 1.00 57.38 115 GLY A O 1
ATOM 896 N N . LYS A 1 116 ? -13.696 21.494 43.467 1.00 56.31 116 LYS A N 1
ATOM 897 C CA . LYS A 1 116 ? -15.022 21.822 42.899 1.00 56.31 116 LYS A CA 1
ATOM 898 C C . LYS A 1 116 ? -15.267 21.442 41.438 1.00 56.31 116 LYS A C 1
ATOM 900 O O . LYS A 1 116 ? -15.426 22.315 40.597 1.00 56.31 116 LYS A O 1
ATOM 905 N N . GLU A 1 117 ? -15.416 20.150 41.163 1.00 53.09 117 GLU A N 1
ATOM 906 C CA . GLU A 1 117 ? -16.260 19.730 40.039 1.00 53.09 117 GLU A CA 1
ATOM 907 C C . GLU A 1 117 ? -17.101 18.530 40.464 1.00 53.09 117 GLU A C 1
ATOM 909 O O . GLU A 1 117 ? -16.635 17.395 40.574 1.00 53.09 117 GLU A O 1
ATOM 914 N N . ASP A 1 118 ? -18.352 18.845 40.750 1.00 59.28 118 ASP A N 1
ATOM 915 C CA . ASP A 1 118 ? -19.408 17.976 41.233 1.00 59.28 118 ASP A CA 1
ATOM 916 C C . ASP A 1 118 ? -19.889 17.129 40.037 1.00 59.28 118 ASP A C 1
ATOM 918 O O . ASP A 1 118 ? -20.803 17.500 39.301 1.00 59.28 118 ASP A O 1
ATOM 922 N N . VAL A 1 119 ? -19.196 16.019 39.763 1.00 61.50 119 VAL A N 1
ATOM 923 C CA . VAL A 1 119 ? -19.481 15.116 38.628 1.00 61.50 119 VAL A CA 1
ATOM 924 C C . VAL A 1 119 ? -20.164 13.834 39.114 1.00 61.50 119 VAL A C 1
ATOM 926 O O . VAL A 1 119 ? -19.771 12.724 38.772 1.00 61.50 119 VAL A O 1
ATOM 929 N N . ASP A 1 120 ? -21.194 13.960 39.943 1.00 62.03 120 ASP A N 1
ATOM 930 C CA . ASP A 1 120 ? -22.023 12.823 40.352 1.00 62.03 120 ASP A CA 1
ATOM 931 C C . ASP A 1 120 ? -23.502 13.180 40.547 1.00 62.03 120 ASP A C 1
ATOM 933 O O . ASP A 1 120 ? -24.188 12.542 41.328 1.00 62.03 120 ASP A O 1
ATOM 937 N N . GLY A 1 121 ? -24.043 14.143 39.789 1.00 61.97 121 GLY A N 1
ATOM 938 C CA . GLY A 1 121 ? -25.481 14.213 39.466 1.00 61.97 121 GLY A CA 1
ATOM 939 C C . GLY A 1 121 ? -26.483 14.253 40.634 1.00 61.97 121 GLY A C 1
ATOM 940 O O . GLY A 1 121 ? -27.681 14.086 40.401 1.00 61.97 121 GLY A O 1
ATOM 941 N N . LEU A 1 122 ? -26.036 14.472 41.870 1.00 64.75 122 LEU A N 1
ATOM 942 C CA . LEU A 1 122 ? -26.897 14.618 43.035 1.00 64.75 122 LEU A CA 1
ATOM 943 C C . LEU A 1 122 ? -27.304 16.090 43.186 1.00 64.75 122 LEU A C 1
ATOM 945 O O . LEU A 1 122 ? -26.470 16.985 43.039 1.00 64.75 122 LEU A O 1
ATOM 949 N N . PRO A 1 123 ? -28.587 16.381 43.461 1.00 54.81 123 PRO A N 1
ATOM 950 C CA . PRO A 1 123 ? -29.033 17.754 43.638 1.00 54.81 123 PRO A CA 1
ATOM 951 C C . PRO A 1 123 ? -28.391 18.392 44.881 1.00 54.81 123 PRO A C 1
ATOM 953 O O . PRO A 1 123 ? -28.410 17.823 45.971 1.00 54.81 123 PRO A O 1
ATOM 956 N N . PHE A 1 124 ? -27.859 19.601 44.689 1.00 64.12 124 PHE A N 1
ATOM 957 C CA . PHE A 1 124 ? -27.202 20.448 45.688 1.00 64.12 124 PHE A CA 1
ATOM 958 C C . PHE A 1 124 ? -28.090 20.696 46.922 1.00 64.12 124 PHE A C 1
ATOM 960 O O . PHE A 1 124 ? -29.176 21.267 46.801 1.00 64.12 124 PHE A O 1
ATOM 967 N N . GLN A 1 125 ? -27.612 20.311 48.109 1.00 61.06 125 GLN A N 1
ATOM 968 C CA . GLN A 1 125 ? -28.224 20.635 49.403 1.00 61.06 125 GLN A CA 1
ATOM 969 C C . GLN A 1 125 ? -27.259 21.499 50.229 1.00 61.06 125 GLN A C 1
ATOM 971 O O . GLN A 1 125 ? -26.252 20.984 50.715 1.00 61.06 125 GLN A O 1
ATOM 976 N N . PRO A 1 126 ? -27.505 22.811 50.386 1.00 56.56 126 PRO A N 1
ATOM 977 C CA . PRO A 1 126 ? -26.759 23.628 51.331 1.00 56.56 126 PRO A CA 1
ATOM 978 C C . PRO A 1 126 ? -27.523 23.749 52.656 1.00 56.56 126 PRO A C 1
ATOM 980 O O . PRO A 1 126 ? -28.246 24.720 52.898 1.00 56.56 126 PRO A O 1
ATOM 983 N N . ASP A 1 127 ? -27.310 22.774 53.535 1.00 49.12 127 ASP A N 1
ATOM 984 C CA . ASP A 1 127 ? -27.742 22.825 54.928 1.00 49.12 127 ASP A CA 1
ATOM 985 C C . ASP A 1 127 ? -26.696 23.595 55.747 1.00 49.12 127 ASP A C 1
ATOM 987 O O . ASP A 1 127 ? -25.524 23.239 55.844 1.00 49.12 127 ASP A O 1
ATOM 991 N N . ASN A 1 128 ? -27.150 24.692 56.333 1.00 55.19 128 ASN A N 1
ATOM 992 C CA . ASN A 1 128 ? -26.478 25.566 57.286 1.00 55.19 128 ASN A CA 1
ATOM 993 C C . ASN A 1 128 ? -25.803 24.793 58.449 1.00 55.19 128 ASN A C 1
ATOM 995 O O . ASN A 1 128 ? -26.539 24.196 59.230 1.00 55.19 128 ASN A O 1
ATOM 999 N N . THR A 1 129 ? -24.465 24.817 58.623 1.00 52.59 129 THR A N 1
ATOM 1000 C CA . THR A 1 129 ? -23.747 24.682 59.932 1.00 52.59 129 THR A CA 1
ATOM 1001 C C . THR A 1 129 ? -22.200 24.753 59.812 1.00 52.59 129 THR A C 1
ATOM 1003 O O . THR A 1 129 ? -21.659 24.586 58.723 1.00 52.59 129 THR A O 1
ATOM 1006 N N . PRO A 1 130 ? -21.472 25.125 60.892 1.00 47.28 130 PRO A N 1
ATOM 1007 C CA . PRO A 1 130 ? -20.361 26.085 60.839 1.00 47.28 130 PRO A CA 1
ATOM 1008 C C . PRO A 1 130 ? -18.945 25.483 60.758 1.00 47.28 130 PRO A C 1
ATOM 1010 O O . PRO A 1 130 ? -18.690 24.351 61.148 1.00 47.28 130 PRO A O 1
ATOM 1013 N N . LEU A 1 131 ? -18.003 26.325 60.317 1.00 49.31 131 LEU A N 1
ATOM 1014 C CA . LEU A 1 131 ? -16.552 26.103 60.252 1.00 49.31 131 LEU A CA 1
ATOM 1015 C C . LEU A 1 131 ? -15.942 25.707 61.613 1.00 49.31 131 LEU A C 1
ATOM 1017 O O . LEU A 1 131 ? -15.743 26.567 62.474 1.00 49.31 131 LEU A O 1
ATOM 1021 N N . LEU A 1 132 ? -15.533 24.445 61.776 1.00 51.72 132 LEU A N 1
ATOM 1022 C CA . LEU A 1 132 ? -14.600 24.049 62.835 1.00 51.72 132 LEU A CA 1
ATOM 1023 C C . LEU A 1 132 ? -13.157 24.244 62.343 1.00 51.72 132 LEU A C 1
ATOM 1025 O O . LEU A 1 132 ? -12.602 23.410 61.633 1.00 51.72 132 LEU A O 1
ATOM 1029 N N . LYS A 1 133 ? -12.540 25.368 62.725 1.00 50.12 133 LYS A N 1
ATOM 1030 C CA . LYS A 1 133 ? -11.078 25.524 62.696 1.00 50.12 133 LYS A CA 1
ATOM 1031 C C . LYS A 1 133 ? -10.512 24.767 63.893 1.00 50.12 133 LYS A C 1
ATOM 1033 O O . LYS A 1 133 ? -10.759 25.153 65.033 1.00 50.12 133 LYS A O 1
ATOM 1038 N N . SER A 1 134 ? -9.752 23.705 63.662 1.00 45.38 134 SER A N 1
ATOM 1039 C CA . SER A 1 134 ? -9.061 22.993 64.739 1.00 45.38 134 SER A CA 1
ATOM 1040 C C . SER A 1 134 ? -7.712 22.485 64.251 1.00 45.38 134 SER A 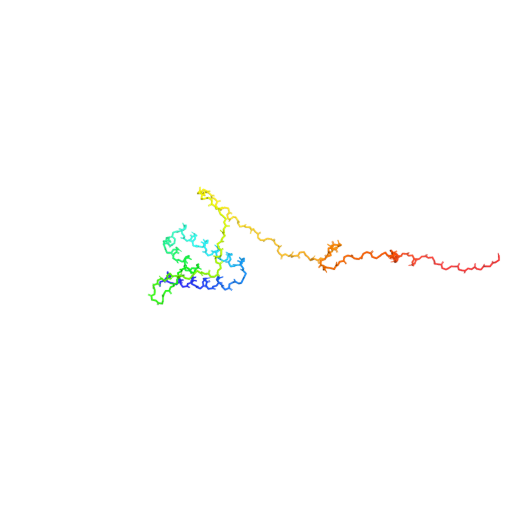C 1
ATOM 1042 O O . SER A 1 134 ? -7.626 21.910 63.173 1.00 45.38 134 SER A O 1
ATOM 1044 N N . SER A 1 135 ? -6.691 22.670 65.092 1.00 43.47 135 SER A N 1
ATOM 1045 C CA . SER A 1 135 ? -5.310 22.188 64.946 1.00 43.47 135 SER A CA 1
ATOM 1046 C C . SER A 1 135 ? -4.330 23.110 64.205 1.00 43.47 135 SER A C 1
ATOM 1048 O O . SER A 1 135 ? -3.744 22.757 63.186 1.00 43.47 135 SER A O 1
ATOM 1050 N N . ALA A 1 136 ? -4.087 24.294 64.777 1.00 45.31 136 ALA A N 1
ATOM 1051 C CA . ALA A 1 136 ? -2.761 24.901 64.700 1.00 45.31 136 ALA A CA 1
ATOM 1052 C C . ALA A 1 136 ? -1.922 24.306 65.840 1.00 45.31 136 ALA A C 1
ATOM 1054 O O . ALA A 1 136 ? -2.022 24.714 66.995 1.00 45.31 136 ALA A O 1
ATOM 1055 N N . ALA A 1 137 ? -1.146 23.286 65.492 1.00 52.56 137 ALA A N 1
ATOM 1056 C CA . ALA A 1 137 ? -0.102 22.704 66.312 1.00 52.56 137 ALA A CA 1
ATOM 1057 C C . ALA A 1 137 ? 1.104 23.652 66.363 1.00 52.56 137 ALA A C 1
ATOM 1059 O O . ALA A 1 137 ? 2.024 23.496 65.573 1.00 52.56 137 ALA A O 1
ATOM 1060 N N . ILE A 1 138 ? 1.100 24.647 67.254 1.00 50.38 138 ILE A N 1
ATOM 1061 C CA . ILE A 1 138 ? 2.302 25.406 67.638 1.00 50.38 138 ILE A CA 1
ATOM 1062 C C . ILE A 1 138 ? 2.121 25.833 69.103 1.00 50.38 138 ILE A C 1
ATOM 1064 O O . ILE A 1 138 ? 1.154 26.530 69.392 1.00 50.38 138 ILE A O 1
ATOM 1068 N N . SER A 1 139 ? 3.014 25.367 69.992 1.00 50.38 139 SER A N 1
ATOM 1069 C CA . SER A 1 139 ? 3.391 25.927 71.320 1.00 50.38 139 SER A CA 1
ATOM 1070 C C . SER A 1 139 ? 3.633 24.891 72.430 1.00 50.38 139 SER A C 1
ATOM 1072 O O . SER A 1 139 ? 4.032 25.266 73.529 1.00 50.38 139 SER A O 1
ATOM 1074 N N . ALA A 1 140 ? 3.510 23.587 72.166 1.00 56.16 140 ALA A N 1
ATOM 1075 C CA . ALA A 1 140 ? 4.124 22.590 73.044 1.00 56.16 140 ALA A CA 1
ATOM 1076 C C . ALA A 1 140 ? 5.638 22.558 72.773 1.00 56.16 140 ALA A C 1
ATOM 1078 O O . ALA A 1 140 ? 6.043 21.930 71.797 1.00 56.16 140 ALA A O 1
ATOM 1079 N N . LEU A 1 141 ? 6.414 23.286 73.593 1.00 53.22 141 LEU A N 1
ATOM 1080 C CA . LEU A 1 141 ? 7.856 23.144 73.908 1.00 53.22 141 LEU A CA 1
ATOM 1081 C C . LEU A 1 141 ? 8.583 24.502 74.034 1.00 53.22 141 LEU A C 1
ATOM 1083 O O . LEU A 1 141 ? 9.515 24.750 73.279 1.00 53.22 141 LEU A O 1
ATOM 1087 N N . GLN A 1 142 ? 8.213 25.367 74.988 1.00 48.00 142 GLN A N 1
ATOM 1088 C CA . GLN A 1 142 ? 9.185 26.295 75.599 1.00 48.00 142 GLN A CA 1
ATOM 1089 C C . GLN A 1 142 ? 8.624 26.930 76.887 1.00 48.00 142 GLN A C 1
ATOM 1091 O O . GLN A 1 142 ? 7.675 27.705 76.817 1.00 48.00 142 GLN A O 1
ATOM 1096 N N . GLY A 1 143 ? 9.253 26.654 78.034 1.00 48.69 143 GLY A N 1
ATOM 1097 C CA . GLY A 1 143 ? 9.001 27.326 79.320 1.00 48.69 143 GLY A CA 1
ATOM 1098 C C . GLY A 1 143 ? 8.446 26.357 80.361 1.00 48.69 143 GLY A C 1
ATOM 1099 O O . GLY A 1 143 ? 7.237 26.250 80.489 1.00 48.69 143 GLY A O 1
ATOM 1100 N N . TYR A 1 144 ? 9.259 25.432 80.877 1.00 53.75 144 TYR A N 1
ATOM 1101 C CA . TYR A 1 144 ? 9.948 25.599 82.169 1.00 53.75 144 TYR A CA 1
ATOM 1102 C C . TYR A 1 144 ? 8.971 25.970 83.290 1.00 53.75 144 TYR A C 1
ATOM 1104 O O . TYR A 1 144 ? 8.694 27.146 83.513 1.00 53.75 144 TYR A O 1
ATOM 1112 N N . ASP A 1 145 ? 8.475 24.918 83.945 1.00 52.94 145 ASP A N 1
ATOM 1113 C CA . ASP A 1 145 ? 8.069 24.930 85.346 1.00 52.94 145 ASP A CA 1
ATOM 1114 C C . ASP A 1 145 ? 9.215 25.517 86.185 1.00 52.94 145 ASP A C 1
ATOM 1116 O O . ASP A 1 145 ? 10.330 24.996 86.157 1.00 52.94 145 ASP A O 1
ATOM 1120 N N . ASP A 1 146 ? 8.926 26.594 86.902 1.00 56.19 146 ASP A N 1
ATOM 1121 C CA . ASP A 1 146 ? 9.513 26.896 88.208 1.00 56.19 146 ASP A CA 1
ATOM 1122 C C . ASP A 1 146 ? 8.337 27.421 89.042 1.00 56.19 146 ASP A C 1
ATOM 1124 O O . ASP A 1 146 ? 8.033 28.616 89.079 1.00 56.19 146 ASP A O 1
ATOM 1128 N N . ASP A 1 147 ? 7.583 26.465 89.585 1.00 55.00 147 ASP A N 1
ATOM 1129 C CA . ASP A 1 147 ? 6.811 26.658 90.804 1.00 55.00 147 ASP A CA 1
ATOM 1130 C C . ASP A 1 147 ? 7.823 26.830 91.943 1.00 55.00 147 ASP A C 1
ATOM 1132 O O . ASP A 1 147 ? 8.608 25.921 92.188 1.00 55.00 147 ASP A O 1
ATOM 1136 N N . ASP A 1 148 ? 7.797 27.970 92.628 1.00 56.00 148 ASP A N 1
ATOM 1137 C CA . ASP A 1 148 ? 8.245 28.081 94.019 1.00 56.00 148 ASP A CA 1
ATOM 1138 C C . ASP A 1 148 ? 7.526 29.281 94.666 1.00 56.00 148 ASP A C 1
ATOM 1140 O O . ASP A 1 148 ? 7.862 30.448 94.459 1.00 56.00 148 ASP A O 1
ATOM 1144 N N . ASP A 1 149 ? 6.433 28.931 95.342 1.00 55.34 149 ASP A N 1
ATOM 1145 C CA . ASP A 1 149 ? 6.137 29.207 96.751 1.00 55.34 149 ASP A CA 1
ATOM 1146 C C . ASP A 1 149 ? 6.177 30.645 97.326 1.00 55.34 149 ASP A C 1
ATOM 1148 O O . ASP A 1 149 ? 7.210 31.297 97.447 1.00 55.34 149 ASP A O 1
ATOM 1152 N N . ASP A 1 150 ? 4.979 31.007 97.807 1.00 55.38 150 ASP A N 1
ATOM 1153 C CA . ASP A 1 150 ? 4.614 31.524 99.139 1.00 55.38 150 ASP A CA 1
ATOM 1154 C C . ASP A 1 150 ? 5.057 32.912 99.674 1.00 55.38 150 ASP A C 1
ATOM 1156 O O . ASP A 1 150 ? 6.213 33.329 99.619 1.00 55.38 150 ASP A O 1
ATOM 1160 N N . ASP A 1 151 ? 4.041 33.518 100.321 1.00 48.22 151 ASP A N 1
ATOM 1161 C CA . ASP A 1 151 ? 3.913 34.721 101.179 1.00 48.22 151 ASP A CA 1
ATOM 1162 C C . ASP A 1 151 ? 3.965 36.145 100.572 1.00 48.22 151 ASP A C 1
ATOM 1164 O O . ASP A 1 151 ? 5.052 36.720 100.327 1.00 48.22 151 ASP A O 1
#

pLDDT: mean 71.77, std 19.67, range [43.47, 98.06]

Sequence (151 aa):
RLQSKLQEIFEGLHASHTGIESRLRAEQLKQRVLQCCRAWEDWAVYPPEFLISLQNIFLGLVKRAANNGMDIIDEPAPGSVRSDGDTPVRRGNGDDFDGVPLEDVDGIPLGADRGKEDVDGLPFQPDNTPLLKSSAAISALQGYDDDDDDD

Foldseek 3Di:
DVLVVLLVVLLVLLVVLVPDPDPVVSVVSLVVLVVVLVVCVVVVVDDPVSSVSSNCSNPVQWDQDPVRDIHGDPDPDPPCDDPDDDDDDDDDDDDPPDDDDDDDPPDDPPDDDPPDDPPPPDDDDDDDDDDDDDDPPDDPDDDDDDDDDDD

Secondary structure (DSSP, 8-state):
-HHHHHHHHHHHHHHHHHH---HHHHHHHHHHHHHHHHHHHHTTSS-HHHHHHHHHHHTTSEEE-TTS-EEE--SPPTT-------------S-------------PPPS-S--SS---S-PPP---------------SS----------

InterPro domains:
  IPR006569 CID domain [PS51391] (1-62)
  IPR008942 ENTH/VHS [G3DSA:1.25.40.90] (1-58)
  IPR051485 SR-related and CTD-associated factor [PTHR23140] (2-128)